Protein AF-A0AAU9IP57-F1 (afdb_monomer)

Foldseek 3Di:
DDDDDPPPVPPPPPDDDQQDAGPFKGFPQLVVLVVLLVVLPQDDPCNVVLCVQSVDSVSSSVVVRVLSVVLCVQCVPLSVVQVVCVVVVHDSPVSVVSSVVSCVVSPDPSDPDDCPVRMDGD

pLDDT: mean 74.15, std 17.62, range [31.53, 92.19]

Organism: NCBI:txid1481888

Radius of gyration: 16.7 Å; Cα contacts (8 Å, |Δi|>4): 111; chains: 1; bounding box: 40×28×57 Å

Solvent-accessible surface area (backbone atoms only — not comparable to full-atom values): 7163 Å² total; per-residue (Å²): 134,85,78,77,78,79,74,75,79,76,72,70,87,76,69,63,54,90,39,32,49,68,90,58,33,44,43,58,44,69,63,50,37,54,46,49,45,73,62,64,70,59,60,70,98,45,21,67,61,17,45,59,31,39,75,32,66,68,51,26,37,54,59,46,40,58,45,40,53,49,42,43,69,77,29,42,67,38,44,52,52,33,52,55,34,55,75,69,72,54,88,49,62,65,37,46,49,51,30,50,57,43,46,65,74,61,57,55,81,51,58,81,68,79,62,79,85,62,59,42,80,113

Structure (mmCIF, N/CA/C/O backbone):
data_AF-A0AAU9IP57-F1
#
_entry.id   AF-A0AAU9IP57-F1
#
loop_
_atom_site.group_PDB
_atom_site.id
_atom_site.type_symbol
_atom_site.label_atom_id
_atom_site.label_alt_id
_atom_site.label_comp_id
_atom_site.label_asym_id
_atom_site.label_entity_id
_atom_site.label_seq_id
_atom_site.pdbx_PDB_ins_code
_atom_site.Cartn_x
_atom_site.Cartn_y
_atom_site.Cartn_z
_atom_site.occupancy
_atom_site.B_iso_or_equiv
_atom_site.auth_seq_id
_atom_site.auth_comp_id
_atom_site.auth_asym_id
_atom_site.auth_atom_id
_atom_site.pdbx_PDB_model_num
ATOM 1 N N . MET A 1 1 ? 26.174 17.037 -36.687 1.00 37.00 1 MET A N 1
ATOM 2 C CA . MET A 1 1 ? 25.735 15.819 -35.975 1.00 37.00 1 MET A CA 1
ATOM 3 C C . MET A 1 1 ? 24.764 16.263 -34.904 1.00 37.00 1 MET A C 1
ATOM 5 O O . MET A 1 1 ? 25.157 17.016 -34.025 1.00 37.00 1 MET A O 1
ATOM 9 N N . LEU A 1 2 ? 23.490 15.918 -35.075 1.00 31.53 2 LEU A N 1
ATOM 10 C CA . LEU A 1 2 ? 22.419 16.229 -34.134 1.00 31.53 2 LEU A CA 1
ATOM 11 C C . LEU A 1 2 ? 22.577 15.309 -32.921 1.00 31.53 2 LEU A C 1
ATOM 13 O O . LEU A 1 2 ? 22.454 14.094 -33.060 1.00 31.53 2 LEU A O 1
ATOM 17 N N . PHE A 1 3 ? 22.896 15.880 -31.761 1.00 33.03 3 PHE A N 1
ATOM 18 C CA . PHE A 1 3 ? 22.808 15.164 -30.495 1.00 33.03 3 PHE A CA 1
ATOM 19 C C . PHE A 1 3 ? 21.327 15.021 -30.155 1.00 33.03 3 PHE A C 1
ATOM 21 O O . PHE A 1 3 ? 20.624 16.018 -29.986 1.00 33.03 3 PHE A O 1
ATOM 28 N N . PHE A 1 4 ? 20.856 13.775 -30.133 1.00 33.03 4 PHE A N 1
ATOM 29 C CA . PHE A 1 4 ? 19.531 13.428 -29.651 1.00 33.03 4 PHE A CA 1
ATOM 30 C C . PHE A 1 4 ? 19.397 13.930 -28.214 1.00 33.03 4 PHE A C 1
ATOM 32 O O . PHE A 1 4 ? 20.179 13.565 -27.338 1.00 33.03 4 PHE A O 1
ATOM 39 N N . LEU A 1 5 ? 18.411 14.801 -28.011 1.00 35.47 5 LEU A N 1
ATOM 40 C CA . LEU A 1 5 ? 17.885 15.149 -26.704 1.00 35.47 5 LEU A CA 1
ATOM 41 C C . LEU A 1 5 ? 17.512 13.833 -26.020 1.00 35.47 5 LEU A C 1
ATOM 43 O O . LEU A 1 5 ? 16.595 13.148 -26.470 1.00 35.47 5 LEU A O 1
ATOM 47 N N . ALA A 1 6 ? 18.256 13.462 -24.976 1.00 38.03 6 ALA A N 1
ATOM 48 C CA . ALA A 1 6 ? 17.803 12.468 -24.024 1.00 38.03 6 ALA A CA 1
ATOM 49 C C . ALA A 1 6 ? 16.495 13.013 -23.453 1.00 38.03 6 ALA A C 1
ATOM 51 O O . ALA A 1 6 ? 16.495 13.944 -22.646 1.00 38.03 6 ALA A O 1
ATOM 52 N N . GLY A 1 7 ? 15.383 12.506 -23.979 1.00 34.69 7 GLY A N 1
ATOM 53 C CA . GLY A 1 7 ? 14.069 12.742 -23.429 1.00 34.69 7 GLY A CA 1
ATOM 54 C C . GLY A 1 7 ? 14.085 12.159 -22.032 1.00 34.69 7 GLY A C 1
ATOM 55 O O . GLY A 1 7 ? 13.867 10.968 -21.850 1.00 34.69 7 GLY A O 1
ATOM 56 N N . MET A 1 8 ? 14.381 12.997 -21.041 1.00 36.06 8 MET A N 1
ATOM 57 C CA . MET A 1 8 ? 13.822 12.787 -19.723 1.00 36.06 8 MET A CA 1
ATOM 58 C C . MET A 1 8 ? 12.319 12.788 -19.959 1.00 36.06 8 MET A C 1
ATOM 60 O O . MET A 1 8 ? 11.723 13.849 -20.154 1.00 36.06 8 MET A O 1
ATOM 64 N N . ASN A 1 9 ? 11.733 11.597 -20.051 1.00 37.16 9 ASN A N 1
ATOM 65 C CA . ASN A 1 9 ? 10.297 11.422 -20.000 1.00 37.16 9 ASN A CA 1
ATOM 66 C C . ASN A 1 9 ? 9.876 11.831 -18.587 1.00 37.16 9 ASN A C 1
ATOM 68 O O . ASN A 1 9 ? 9.712 11.001 -17.699 1.00 37.16 9 ASN A O 1
ATOM 72 N N . PHE A 1 10 ? 9.782 13.144 -18.377 1.00 34.97 10 PHE A N 1
ATOM 73 C CA . PHE A 1 10 ? 9.064 13.755 -17.276 1.00 34.97 10 PHE A CA 1
ATOM 74 C C . PHE A 1 10 ? 7.596 13.395 -17.504 1.00 34.97 10 PHE A C 1
ATOM 76 O O . PHE A 1 10 ? 6.826 14.146 -18.106 1.00 34.97 10 PHE A O 1
ATOM 83 N N . HIS A 1 11 ? 7.230 12.183 -17.098 1.00 39.59 11 HIS A N 1
ATOM 84 C CA . HIS A 1 11 ? 5.844 11.829 -16.895 1.00 39.59 11 HIS A CA 1
ATOM 85 C C . HIS A 1 11 ? 5.396 12.654 -15.697 1.00 39.59 11 HIS A C 1
ATOM 87 O O . HIS A 1 11 ? 5.738 12.355 -14.561 1.00 39.59 11 HIS A O 1
ATOM 93 N N . LEU A 1 12 ? 4.701 13.758 -15.973 1.00 35.22 12 LEU A N 1
ATOM 94 C CA . LEU A 1 12 ? 3.915 14.453 -14.958 1.00 35.22 12 LEU A CA 1
ATOM 95 C C . LEU A 1 12 ? 3.063 13.395 -14.232 1.00 35.22 12 LEU A C 1
ATOM 97 O O . LEU A 1 12 ? 2.478 12.565 -14.937 1.00 35.22 12 LEU A O 1
ATOM 101 N N . PRO A 1 13 ? 2.953 13.407 -12.892 1.00 40.31 13 PRO A N 1
ATOM 102 C CA . PRO A 1 13 ? 2.048 12.511 -12.188 1.00 40.31 13 PRO A CA 1
ATOM 103 C C . PRO A 1 13 ? 0.623 12.927 -12.563 1.00 40.31 13 PRO A C 1
ATOM 105 O O . PRO A 1 13 ? 0.051 13.866 -12.010 1.00 40.31 13 PRO A O 1
ATOM 108 N N . LYS A 1 14 ? 0.063 12.295 -13.598 1.00 39.94 14 LYS A N 1
ATOM 109 C CA . LYS A 1 14 ? -1.350 12.418 -13.936 1.00 39.94 14 LYS A CA 1
ATOM 110 C C . LYS A 1 14 ? -2.088 11.530 -12.956 1.00 39.94 14 LYS A C 1
ATOM 112 O O . LYS A 1 14 ? -2.248 10.351 -13.239 1.00 39.94 14 LYS A O 1
ATOM 117 N N . GLU A 1 15 ? -2.465 12.134 -11.831 1.00 40.41 15 GLU A N 1
ATOM 118 C CA . GLU A 1 15 ? -3.508 11.690 -10.901 1.00 40.41 15 GLU A CA 1
ATOM 119 C C . GLU A 1 15 ? -3.607 10.163 -10.821 1.00 40.41 15 GLU A C 1
ATOM 121 O O . GLU A 1 15 ? -4.403 9.545 -11.538 1.00 40.41 15 GLU A O 1
ATOM 126 N N . ALA A 1 16 ? -2.775 9.558 -9.962 1.00 42.69 16 ALA A N 1
ATOM 127 C CA . ALA A 1 16 ? -3.068 8.220 -9.470 1.00 42.69 16 ALA A CA 1
ATOM 128 C C . ALA A 1 16 ? -4.550 8.215 -9.072 1.00 42.69 16 ALA A C 1
ATOM 130 O O . ALA A 1 16 ? -5.015 9.087 -8.340 1.00 42.69 16 ALA A O 1
ATOM 131 N N . ARG A 1 17 ? -5.325 7.315 -9.675 1.00 49.53 17 ARG A N 1
ATOM 132 C CA . ARG A 1 17 ? -6.708 7.106 -9.243 1.00 49.53 17 ARG A CA 1
ATOM 133 C C . ARG A 1 17 ? -6.656 6.409 -7.881 1.00 49.53 17 ARG A C 1
ATOM 135 O O . ARG A 1 17 ? -5.69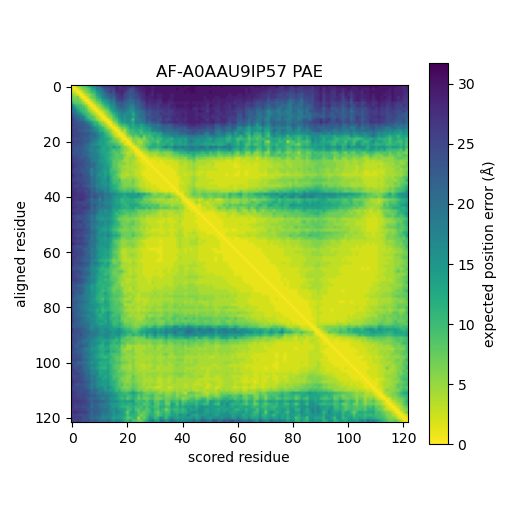3 5.674 -7.648 1.00 49.53 17 ARG A O 1
ATOM 142 N N . GLU A 1 18 ? -7.676 6.607 -7.048 1.00 51.66 18 GLU A N 1
ATOM 143 C CA . GLU A 1 18 ? -7.903 5.836 -5.808 1.00 51.66 18 GLU A CA 1
ATOM 144 C C . GLU A 1 18 ? -7.496 4.361 -6.006 1.00 51.66 18 GLU A C 1
ATOM 146 O O . GLU A 1 18 ? -7.799 3.751 -7.047 1.00 51.66 18 GLU A O 1
ATOM 151 N N . GLY A 1 19 ? -6.709 3.820 -5.074 1.00 52.53 19 GLY A N 1
ATOM 152 C CA . GLY A 1 19 ? -6.177 2.459 -5.172 1.00 52.53 19 GLY A CA 1
ATOM 153 C C . GLY A 1 19 ? -5.141 2.185 -6.281 1.00 52.53 19 GLY A C 1
ATOM 154 O O . GLY A 1 19 ? -5.082 1.058 -6.786 1.00 52.53 19 GLY A O 1
ATOM 155 N N . SER A 1 20 ? -4.295 3.138 -6.700 1.00 60.12 20 SER A N 1
ATOM 156 C CA . SER A 1 20 ? -3.203 2.859 -7.661 1.00 60.12 20 SER A CA 1
ATOM 157 C C . SER A 1 20 ? -1.821 3.338 -7.216 1.00 60.12 20 SER A C 1
ATOM 159 O O . SER A 1 20 ? -1.670 4.442 -6.706 1.00 60.12 20 SER A O 1
ATOM 161 N N . LEU A 1 21 ? -0.798 2.503 -7.431 1.00 61.84 21 LEU A N 1
ATOM 162 C CA . LEU A 1 21 ? 0.602 2.906 -7.311 1.00 61.84 21 LEU A CA 1
ATOM 163 C C . LEU A 1 21 ? 1.206 3.050 -8.704 1.00 61.84 21 LEU A C 1
ATOM 165 O O . LEU A 1 21 ? 1.196 2.088 -9.476 1.00 61.84 21 LEU A O 1
ATOM 169 N N . GLY A 1 22 ? 1.764 4.227 -8.985 1.00 59.91 22 GLY A N 1
ATOM 170 C CA . GLY A 1 22 ? 2.286 4.537 -10.308 1.00 59.91 22 GLY A CA 1
ATOM 171 C C . GLY A 1 22 ? 1.215 4.319 -11.379 1.00 59.91 22 GLY A C 1
ATOM 172 O O . GLY A 1 22 ? 0.029 4.583 -11.159 1.00 59.91 22 GLY A O 1
ATOM 173 N N . TYR A 1 23 ? 1.620 3.817 -12.542 1.00 58.62 23 TYR A N 1
ATOM 174 C CA . TYR A 1 23 ? 0.715 3.504 -13.651 1.00 58.62 23 TYR A CA 1
ATOM 175 C C . TYR A 1 23 ? 0.430 2.000 -13.802 1.00 58.62 23 TYR A C 1
ATOM 177 O O . TYR A 1 23 ? -0.621 1.628 -14.342 1.00 58.62 23 TYR A O 1
ATOM 185 N N . GLY A 1 24 ? 1.328 1.138 -13.319 1.00 59.31 24 GLY A N 1
ATOM 186 C CA . GLY A 1 24 ? 1.326 -0.307 -13.563 1.00 59.31 24 GLY A CA 1
ATOM 187 C C . GLY A 1 24 ? 0.618 -1.152 -12.502 1.00 59.31 24 GLY A C 1
ATOM 188 O O . GLY A 1 24 ? 0.326 -2.324 -12.751 1.00 59.31 24 GLY A O 1
ATOM 189 N N . TYR A 1 25 ? 0.300 -0.581 -11.336 1.00 66.50 25 TYR A N 1
ATOM 190 C CA . TYR A 1 25 ? -0.218 -1.344 -10.200 1.00 66.50 25 TYR A CA 1
ATOM 191 C C . TYR A 1 25 ? -1.513 -0.765 -9.642 1.00 66.50 25 TYR A C 1
ATOM 193 O O . TYR A 1 25 ? -1.641 0.429 -9.384 1.00 66.50 25 TYR A O 1
ATOM 201 N N . THR A 1 26 ? -2.487 -1.644 -9.410 1.00 69.25 26 THR A N 1
ATOM 202 C CA . THR A 1 26 ? -3.694 -1.318 -8.637 1.00 69.25 26 THR A CA 1
ATOM 203 C C . THR A 1 26 ? -3.759 -2.145 -7.373 1.00 69.25 26 THR A C 1
ATOM 205 O O . THR A 1 26 ? -3.572 -3.367 -7.408 1.00 69.25 26 THR A O 1
ATOM 208 N N . LEU A 1 27 ? -4.076 -1.477 -6.271 1.00 74.19 27 LEU A N 1
ATOM 209 C CA . LEU A 1 27 ? -4.497 -2.094 -5.032 1.00 74.19 27 LEU A CA 1
ATOM 210 C C . LEU A 1 27 ? -6.027 -2.114 -4.999 1.00 74.19 27 LEU A C 1
ATOM 212 O O . LEU A 1 27 ? -6.685 -1.089 -5.089 1.00 74.19 27 LEU A O 1
ATOM 216 N N . ASP A 1 28 ? -6.594 -3.307 -4.864 1.00 80.06 28 ASP A N 1
ATOM 217 C CA . ASP A 1 28 ? -8.003 -3.468 -4.504 1.00 80.06 28 ASP A CA 1
ATOM 218 C C . ASP A 1 28 ? -8.118 -3.242 -2.990 1.00 80.06 28 ASP A C 1
ATOM 220 O O . ASP A 1 28 ? -7.799 -4.132 -2.192 1.00 80.06 28 ASP A O 1
ATOM 224 N N . GLU A 1 29 ? -8.470 -2.018 -2.605 1.00 82.06 29 GLU A N 1
ATOM 225 C CA . GLU A 1 29 ? -8.443 -1.546 -1.218 1.00 82.06 29 GLU A CA 1
ATOM 226 C C . GLU A 1 29 ? -9.487 -2.233 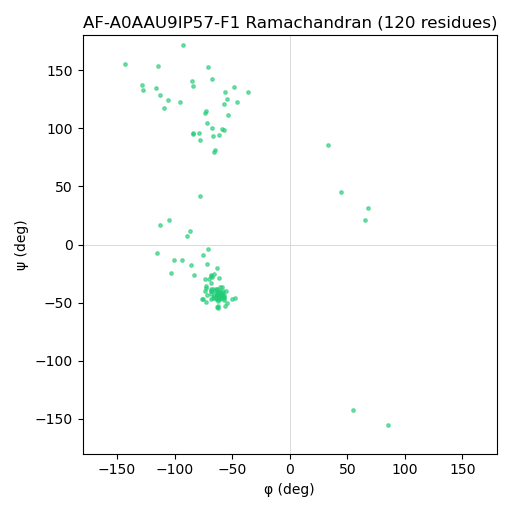-0.351 1.00 82.06 29 GLU A C 1
ATOM 228 O O . GLU A 1 29 ? -9.167 -2.665 0.754 1.00 82.06 29 GLU A O 1
ATOM 233 N N . GLU A 1 30 ? -10.696 -2.459 -0.870 1.00 83.75 30 GLU A N 1
ATOM 234 C CA . GLU A 1 30 ? -11.717 -3.248 -0.177 1.00 83.75 30 GLU A CA 1
ATOM 235 C C . GLU A 1 30 ? -11.196 -4.652 0.142 1.00 83.75 30 GLU A C 1
ATOM 237 O O . GLU A 1 30 ? -11.332 -5.164 1.261 1.00 83.75 30 GLU A O 1
ATOM 242 N N . LYS A 1 31 ? -10.552 -5.302 -0.832 1.00 83.94 31 LYS A N 1
ATOM 243 C CA .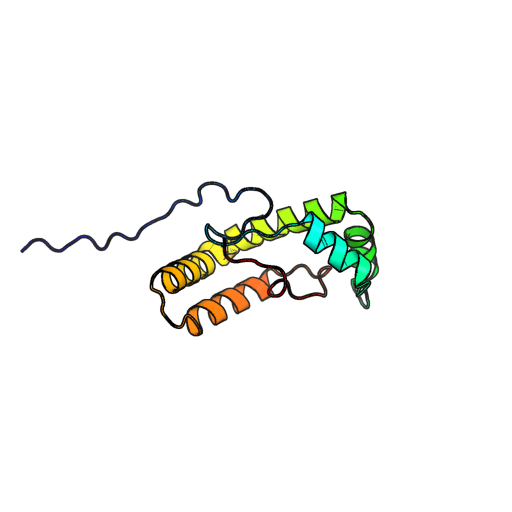 LYS A 1 31 ? -9.978 -6.633 -0.631 1.00 83.94 31 LYS A CA 1
ATOM 244 C C . LYS A 1 31 ? -8.795 -6.611 0.326 1.00 83.94 31 LYS A C 1
ATOM 246 O O . LYS A 1 31 ? -8.637 -7.555 1.108 1.00 83.94 31 LYS A O 1
ATOM 251 N N . PHE A 1 32 ? -7.960 -5.582 0.261 1.00 84.56 32 PHE A N 1
ATOM 252 C CA . PHE A 1 32 ? -6.847 -5.378 1.178 1.00 8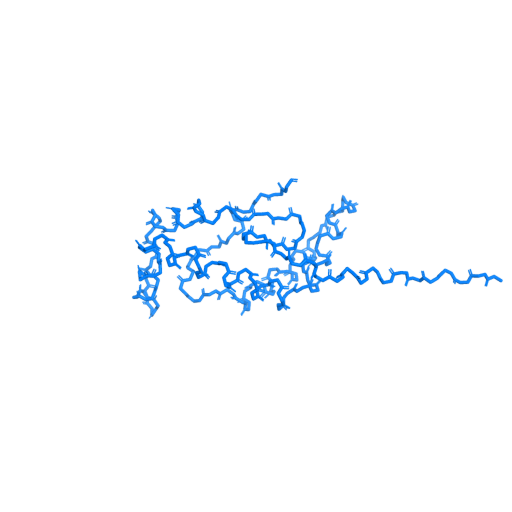4.56 32 PHE A CA 1
ATOM 253 C C . PHE A 1 32 ? -7.348 -5.204 2.616 1.00 84.56 32 PHE A C 1
ATOM 255 O O . PHE A 1 32 ? -6.981 -5.989 3.494 1.00 84.56 32 PHE A O 1
ATOM 262 N N . CYS A 1 33 ? -8.284 -4.286 2.833 1.00 87.06 33 CYS A N 1
ATOM 263 C CA . CYS A 1 33 ? -8.916 -4.017 4.118 1.00 87.06 33 CYS A CA 1
ATOM 264 C C . CYS A 1 33 ? -9.688 -5.221 4.665 1.00 87.06 33 CYS A C 1
ATOM 266 O O . CYS A 1 33 ? -9.530 -5.581 5.834 1.00 87.06 33 CYS A O 1
ATOM 268 N N . SER A 1 34 ? -10.416 -5.959 3.818 1.00 86.56 34 SER A N 1
ATOM 269 C CA . SER A 1 34 ? -11.060 -7.221 4.215 1.00 86.56 34 SER A CA 1
ATOM 270 C C . SER A 1 34 ? -10.050 -8.253 4.724 1.00 86.56 34 SER A C 1
ATOM 272 O O . SER A 1 34 ? -10.334 -9.015 5.655 1.00 86.56 34 SER A O 1
ATOM 274 N N . LYS A 1 35 ? -8.854 -8.311 4.128 1.00 83.00 35 LYS A N 1
ATOM 275 C CA . LYS A 1 35 ? -7.791 -9.205 4.596 1.00 83.00 35 LYS A CA 1
ATOM 276 C C . LYS A 1 35 ? -7.152 -8.714 5.887 1.00 83.00 35 LYS A C 1
ATOM 278 O O . LYS A 1 35 ? -6.897 -9.549 6.753 1.00 83.00 35 LYS A O 1
ATOM 283 N N . LEU A 1 36 ? -6.930 -7.410 6.040 1.00 83.50 36 LEU A N 1
ATOM 284 C CA . LEU A 1 36 ? -6.437 -6.825 7.289 1.00 83.50 36 LEU A CA 1
ATOM 285 C C . LEU A 1 36 ? -7.370 -7.151 8.462 1.00 83.50 36 LEU A C 1
ATOM 287 O O . LEU A 1 36 ? -6.908 -7.675 9.478 1.00 83.50 36 LEU A O 1
ATOM 291 N N . GLN A 1 37 ? -8.679 -6.958 8.272 1.00 85.00 37 GLN A N 1
ATOM 292 C CA . GLN A 1 37 ? -9.722 -7.318 9.238 1.00 85.00 37 GLN A CA 1
ATOM 293 C C . GLN A 1 37 ? -9.650 -8.788 9.649 1.00 85.00 37 GLN A C 1
ATOM 295 O O . GLN A 1 37 ? -9.617 -9.118 10.832 1.00 85.00 37 GLN A O 1
ATOM 300 N N . LYS A 1 38 ? -9.584 -9.692 8.665 1.00 82.19 38 LYS A N 1
ATOM 301 C CA . LYS A 1 38 ? -9.529 -11.142 8.912 1.00 82.19 38 LYS A CA 1
ATOM 302 C C . LYS A 1 38 ? -8.226 -11.585 9.565 1.00 82.19 38 LYS A C 1
ATOM 304 O O . LYS A 1 38 ? -8.226 -12.554 10.317 1.00 82.19 38 LYS A O 1
ATOM 309 N N . ALA A 1 39 ? -7.118 -10.916 9.255 1.00 78.62 39 ALA A N 1
ATOM 310 C CA . ALA A 1 39 ? -5.815 -11.249 9.808 1.00 78.62 39 ALA A CA 1
ATOM 311 C C . ALA A 1 39 ? -5.720 -10.896 11.300 1.00 78.62 39 ALA A C 1
ATOM 313 O O . ALA A 1 39 ? -4.982 -11.572 12.013 1.00 78.62 39 ALA A O 1
ATOM 314 N N . ASN A 1 40 ? -6.447 -9.863 11.754 1.00 68.81 40 ASN A N 1
ATOM 315 C CA . ASN A 1 40 ? -6.487 -9.393 13.144 1.00 68.81 40 ASN A CA 1
ATOM 316 C C . ASN A 1 40 ? -5.086 -9.306 13.786 1.00 68.81 40 ASN A C 1
ATOM 318 O O . ASN A 1 40 ? -4.844 -9.777 14.896 1.00 68.81 40 ASN A O 1
ATOM 322 N N . LYS A 1 41 ? -4.129 -8.742 13.041 1.00 75.31 41 LYS A N 1
ATOM 323 C CA . LYS A 1 41 ? -2.715 -8.658 13.443 1.00 75.31 41 LYS A CA 1
ATOM 324 C C . LYS A 1 41 ? -2.399 -7.428 14.301 1.00 75.31 41 LYS A C 1
ATOM 326 O O . LYS A 1 41 ? -1.231 -7.132 14.507 1.00 75.31 41 LYS A O 1
ATOM 331 N N . CYS A 1 42 ? -3.406 -6.707 14.790 1.00 82.44 42 CYS A N 1
ATOM 332 C CA . CYS A 1 42 ? -3.208 -5.505 15.592 1.00 82.44 42 CYS A CA 1
ATOM 333 C C . CYS A 1 42 ? -2.679 -5.856 16.986 1.00 82.44 42 CYS A C 1
ATOM 335 O O . CYS A 1 42 ? -3.432 -6.319 17.840 1.00 82.44 42 CYS A O 1
ATOM 337 N N . GLN A 1 43 ? -1.389 -5.617 17.214 1.00 78.56 43 GLN A N 1
ATOM 338 C CA . GLN A 1 43 ? -0.724 -5.848 18.499 1.00 78.56 43 GLN A CA 1
ATOM 339 C C . GLN A 1 43 ? 0.334 -4.773 18.791 1.00 78.56 43 GLN A C 1
ATOM 341 O O . GLN A 1 43 ? 0.890 -4.160 17.879 1.00 78.56 43 GLN A O 1
ATOM 346 N N . GLY A 1 44 ? 0.648 -4.553 20.067 1.00 82.25 44 GLY A N 1
ATOM 347 C CA . GLY A 1 44 ? 1.735 -3.664 20.485 1.00 82.25 44 GLY A CA 1
ATOM 348 C C . GLY A 1 44 ? 1.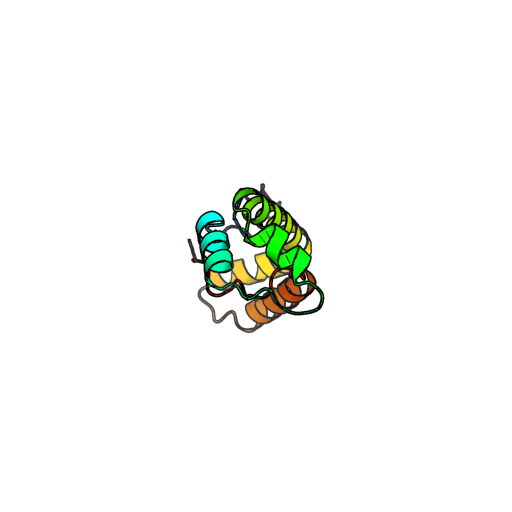339 -2.188 20.590 1.00 82.25 44 GLY A C 1
ATOM 349 O O . GLY A 1 44 ? 0.185 -1.848 20.824 1.00 82.25 44 GLY A O 1
ATOM 350 N N . VAL A 1 45 ? 2.317 -1.287 20.453 1.00 82.69 45 VAL A N 1
ATOM 351 C CA . VAL A 1 45 ? 2.163 0.145 20.799 1.00 82.69 45 VAL A CA 1
ATOM 352 C C . VAL A 1 45 ? 1.081 0.857 19.971 1.00 82.69 45 VAL A C 1
ATOM 354 O O . VAL A 1 45 ? 0.444 1.778 20.471 1.00 82.69 45 VAL A O 1
ATOM 357 N N . TYR A 1 46 ? 0.832 0.398 18.741 1.00 84.44 46 TYR A N 1
ATOM 358 C CA . TYR A 1 46 ? -0.171 0.955 17.822 1.00 84.44 46 TYR A CA 1
ATOM 359 C C . TYR A 1 46 ? -1.431 0.078 17.706 1.00 84.44 46 TYR A C 1
ATOM 361 O O . TYR A 1 46 ? -2.164 0.162 16.725 1.00 84.44 46 TYR A O 1
ATOM 369 N N . GLU A 1 47 ? -1.692 -0.796 18.686 1.00 86.81 47 GLU A N 1
ATOM 370 C CA . GLU A 1 47 ? -2.822 -1.735 18.655 1.00 86.81 47 GLU A CA 1
ATOM 371 C C . GLU A 1 47 ? -4.181 -1.034 18.554 1.00 86.81 47 GLU A C 1
ATOM 373 O O . GLU A 1 47 ? -5.017 -1.451 17.755 1.00 86.81 47 GLU A O 1
ATOM 378 N N . ASN A 1 48 ? -4.401 0.030 19.331 1.00 88.00 48 ASN A N 1
ATOM 379 C CA . ASN A 1 48 ? -5.682 0.743 19.343 1.00 88.00 48 ASN A CA 1
ATOM 380 C C . ASN A 1 48 ? -5.962 1.435 18.004 1.00 88.00 48 ASN A C 1
ATOM 382 O O . ASN A 1 48 ? -7.055 1.290 17.472 1.00 88.00 48 ASN A O 1
ATOM 386 N N . GLU A 1 49 ? -4.963 2.118 17.445 1.00 88.44 49 GLU A N 1
ATOM 387 C CA . GLU A 1 49 ? -5.048 2.780 16.137 1.00 88.44 49 GLU A CA 1
ATOM 388 C C . GLU A 1 49 ? -5.268 1.755 15.017 1.00 88.44 49 GLU A C 1
ATOM 390 O O . GLU A 1 49 ? -6.179 1.896 14.207 1.00 88.44 49 GLU A O 1
ATOM 395 N N . CYS A 1 50 ? -4.506 0.655 15.029 1.00 89.31 50 CYS A N 1
ATOM 396 C CA . CYS A 1 50 ? -4.699 -0.450 14.095 1.00 89.31 50 CYS A CA 1
ATOM 397 C C . CYS A 1 50 ? -6.117 -1.019 14.183 1.00 89.31 50 CYS A C 1
ATOM 399 O O . CYS A 1 50 ? -6.751 -1.213 13.152 1.00 89.31 50 CYS A O 1
ATOM 401 N N . LYS A 1 51 ? -6.652 -1.267 15.385 1.00 88.81 51 LYS A N 1
ATOM 402 C CA . LYS A 1 51 ? -8.023 -1.773 15.552 1.00 88.81 51 LYS A CA 1
ATOM 403 C C . LYS A 1 51 ? -9.067 -0.763 15.104 1.00 88.81 51 LYS A C 1
ATOM 405 O O . LYS A 1 51 ? -10.064 -1.169 14.521 1.00 88.81 51 LYS A O 1
ATOM 410 N N . GLU A 1 52 ? -8.869 0.516 15.391 1.00 90.56 52 GLU A N 1
ATOM 411 C CA . GLU A 1 52 ? -9.800 1.561 14.976 1.00 90.56 52 GLU A CA 1
ATOM 412 C C . GLU A 1 52 ? -9.894 1.645 13.451 1.00 90.56 52 GLU A C 1
ATOM 414 O O . GLU A 1 52 ? -10.999 1.678 12.915 1.00 90.56 52 GLU A O 1
ATOM 419 N N . ILE A 1 53 ? -8.747 1.639 12.770 1.00 89.06 53 ILE A N 1
ATOM 420 C CA . ILE A 1 53 ? -8.674 1.736 11.312 1.00 89.06 53 ILE A CA 1
ATOM 421 C C . ILE A 1 53 ? -9.134 0.431 10.672 1.00 89.06 53 ILE A C 1
ATOM 423 O O . ILE A 1 53 ? -9.976 0.448 9.789 1.00 89.06 53 ILE A O 1
ATOM 427 N N . THR A 1 54 ? -8.614 -0.717 11.114 1.00 87.69 54 THR A N 1
ATOM 428 C CA . THR A 1 54 ? -8.899 -1.989 10.438 1.00 87.69 54 THR A CA 1
ATOM 429 C C . THR A 1 54 ? -10.319 -2.482 10.686 1.00 87.69 54 THR A C 1
ATOM 431 O O . THR A 1 54 ? -10.900 -3.018 9.756 1.00 87.69 54 THR A O 1
ATOM 434 N N . ASN A 1 55 ? -10.928 -2.295 11.864 1.00 89.00 55 ASN A N 1
ATOM 435 C CA . ASN A 1 55 ? -12.282 -2.818 12.129 1.00 89.00 55 ASN A CA 1
ATOM 436 C C . ASN A 1 55 ? -13.399 -2.075 11.381 1.00 89.00 55 ASN A C 1
ATOM 438 O O . ASN A 1 55 ? -14.510 -2.596 11.286 1.00 89.00 55 ASN A O 1
ATOM 442 N N . ASP A 1 56 ? -13.116 -0.884 10.867 1.00 92.19 56 ASP A N 1
ATOM 443 C CA . ASP A 1 56 ? -14.044 -0.073 10.091 1.00 92.19 56 ASP A CA 1
ATOM 444 C C . ASP A 1 56 ? -13.587 -0.065 8.627 1.00 92.19 56 ASP A C 1
ATOM 446 O O . ASP A 1 56 ? -12.480 0.360 8.307 1.00 92.19 56 ASP A O 1
ATOM 450 N N . MET A 1 57 ? -14.423 -0.597 7.732 1.00 89.25 57 MET A N 1
ATOM 451 C CA . MET A 1 57 ? -14.049 -0.757 6.325 1.00 89.25 57 MET A CA 1
ATOM 452 C C . MET A 1 57 ? -13.796 0.590 5.644 1.00 89.25 57 MET A C 1
ATOM 454 O O . MET A 1 57 ? -12.815 0.725 4.921 1.00 89.25 57 MET A O 1
ATOM 458 N N . GLU A 1 58 ? -14.648 1.581 5.895 1.00 89.06 58 GLU A N 1
ATOM 459 C CA . GLU A 1 58 ? -14.545 2.897 5.263 1.00 89.06 58 GLU A CA 1
ATOM 460 C C . GLU A 1 58 ? -13.303 3.635 5.767 1.00 89.06 58 GLU A C 1
ATOM 462 O O . GLU A 1 58 ? -12.530 4.169 4.975 1.00 89.06 58 GLU A O 1
ATOM 467 N N . LYS A 1 59 ? -13.037 3.580 7.081 1.00 89.94 59 LYS A N 1
ATOM 468 C CA . LYS A 1 59 ? -11.796 4.140 7.640 1.00 89.94 59 LYS A CA 1
ATOM 469 C C . LYS A 1 59 ? -10.554 3.454 7.092 1.00 89.94 59 LYS A C 1
ATOM 471 O O . LYS A 1 59 ? -9.562 4.129 6.838 1.00 89.94 59 LYS A O 1
ATOM 476 N N . CYS A 1 60 ? -10.587 2.131 6.940 1.00 90.12 60 CYS A N 1
ATOM 477 C CA . CYS A 1 60 ? -9.459 1.394 6.393 1.00 90.12 60 CYS A CA 1
ATOM 478 C C . CYS A 1 60 ? -9.162 1.805 4.949 1.00 90.12 60 CYS A C 1
ATOM 480 O O . CYS A 1 60 ? -7.995 2.016 4.626 1.00 90.12 60 CYS A O 1
ATOM 482 N N . ILE A 1 61 ? -10.195 1.927 4.110 1.00 87.38 61 ILE A N 1
ATOM 483 C CA . ILE A 1 61 ? -10.051 2.346 2.710 1.00 87.38 61 ILE A CA 1
ATOM 484 C C . ILE A 1 61 ? -9.474 3.759 2.657 1.00 87.38 61 ILE A C 1
ATOM 486 O O . ILE A 1 61 ? -8.380 3.921 2.137 1.00 87.38 61 ILE A O 1
ATOM 490 N N . ASN A 1 62 ? -10.093 4.729 3.338 1.00 87.06 62 ASN A N 1
ATOM 491 C CA . ASN A 1 62 ? -9.615 6.116 3.348 1.00 87.06 62 ASN A CA 1
ATOM 492 C C . ASN A 1 62 ? -8.164 6.237 3.853 1.00 87.06 62 ASN A C 1
ATOM 494 O O . ASN A 1 62 ? -7.351 6.937 3.260 1.00 87.06 62 ASN A O 1
ATOM 498 N N . ALA A 1 63 ? -7.806 5.525 4.929 1.00 88.75 63 ALA A N 1
ATOM 499 C CA . ALA A 1 63 ? -6.436 5.525 5.449 1.00 88.75 63 ALA A CA 1
ATOM 500 C C . ALA A 1 63 ? -5.438 4.823 4.511 1.00 88.75 63 ALA A C 1
ATOM 502 O O . ALA A 1 63 ? -4.236 5.087 4.576 1.00 88.75 63 ALA A O 1
ATOM 503 N N . THR A 1 64 ? -5.916 3.886 3.689 1.00 86.88 64 THR A N 1
ATOM 504 C CA . THR A 1 64 ? -5.107 3.213 2.671 1.00 86.88 64 THR A CA 1
ATOM 505 C C . THR A 1 64 ? -4.894 4.135 1.475 1.00 86.88 64 THR A C 1
ATOM 507 O O . THR A 1 64 ? -3.740 4.305 1.093 1.00 86.88 64 THR A O 1
ATOM 510 N N . ASP A 1 65 ? -5.945 4.786 0.974 1.00 84.12 65 ASP A N 1
ATOM 511 C CA . ASP A 1 65 ? -5.890 5.776 -0.109 1.00 84.12 65 ASP A CA 1
ATOM 512 C C . ASP A 1 65 ? -4.932 6.925 0.237 1.00 84.12 65 ASP A C 1
ATOM 514 O O . ASP A 1 65 ? -3.975 7.180 -0.493 1.00 84.12 65 ASP A O 1
ATOM 518 N N . GLU A 1 66 ? -5.105 7.557 1.407 1.00 85.31 66 GL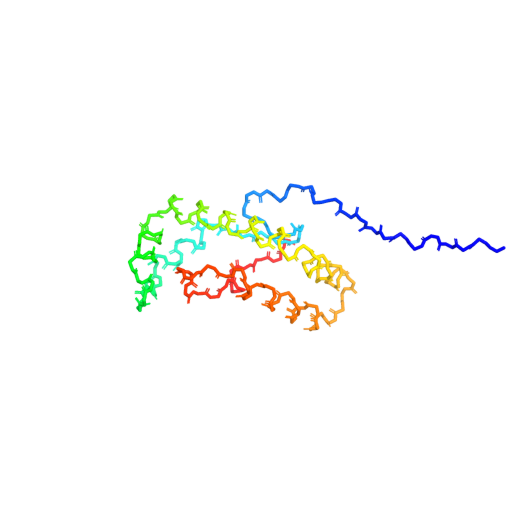U A N 1
ATOM 519 C CA . GLU A 1 66 ? -4.224 8.641 1.874 1.00 85.31 66 GLU A CA 1
ATOM 520 C C . GLU A 1 66 ? -2.752 8.206 1.899 1.00 85.31 66 GLU A C 1
ATOM 522 O O . GLU A 1 66 ? -1.842 8.956 1.533 1.00 85.31 66 GLU A O 1
ATOM 527 N N . TRP A 1 67 ? -2.502 6.968 2.322 1.00 87.19 67 TRP A N 1
ATOM 528 C CA . TRP A 1 67 ? -1.156 6.428 2.351 1.00 87.19 67 TRP A CA 1
ATOM 529 C C . TRP A 1 67 ? -0.617 6.099 0.951 1.00 87.19 67 TRP A C 1
ATOM 531 O O . TRP A 1 67 ? 0.570 6.317 0.703 1.00 87.19 67 TRP A O 1
ATOM 541 N N . ILE A 1 68 ? -1.444 5.591 0.035 1.00 83.81 68 ILE A N 1
ATOM 542 C CA . ILE A 1 68 ? -1.053 5.371 -1.363 1.00 83.81 68 ILE A CA 1
ATOM 543 C C . ILE A 1 68 ? -0.682 6.700 -2.020 1.00 83.81 68 ILE A C 1
ATOM 545 O O . ILE A 1 68 ? 0.346 6.770 -2.693 1.00 83.81 68 ILE A O 1
ATOM 549 N N . ASP A 1 69 ? -1.454 7.756 -1.783 1.00 82.88 69 ASP A N 1
ATOM 550 C CA . ASP A 1 69 ? -1.156 9.101 -2.275 1.00 82.88 69 ASP A CA 1
ATOM 551 C C . ASP A 1 69 ? 0.188 9.610 -1.747 1.00 82.88 69 ASP A C 1
ATOM 553 O O . ASP A 1 69 ? 1.035 10.090 -2.511 1.00 82.88 69 ASP A O 1
ATOM 557 N N . ASP A 1 70 ? 0.439 9.445 -0.447 1.00 84.50 70 ASP A N 1
ATOM 558 C CA . ASP A 1 70 ? 1.726 9.784 0.154 1.00 84.50 70 ASP A CA 1
ATOM 559 C C . ASP A 1 70 ? 2.871 8.938 -0.405 1.00 84.50 70 ASP A C 1
ATOM 561 O O . ASP A 1 70 ? 3.957 9.461 -0.661 1.00 84.50 70 ASP A O 1
ATOM 565 N N . LEU A 1 71 ? 2.645 7.646 -0.632 1.00 85.44 71 LEU A N 1
ATOM 566 C CA . LEU A 1 71 ? 3.623 6.743 -1.222 1.00 85.44 71 LEU A CA 1
ATOM 567 C C . LEU A 1 71 ? 3.950 7.158 -2.663 1.00 85.44 71 LEU A C 1
ATOM 569 O O . LEU A 1 71 ? 5.127 7.278 -2.993 1.00 85.44 71 LEU A O 1
ATOM 573 N N . ASN A 1 72 ? 2.945 7.450 -3.490 1.00 82.88 72 ASN A N 1
ATOM 574 C CA . ASN A 1 72 ? 3.123 7.942 -4.857 1.00 82.88 72 ASN A CA 1
ATOM 575 C C . ASN A 1 72 ? 3.899 9.257 -4.885 1.00 82.88 72 ASN A C 1
ATOM 577 O O . ASN A 1 72 ? 4.815 9.417 -5.684 1.00 82.88 72 ASN A O 1
ATOM 581 N N . ARG A 1 73 ? 3.572 10.187 -3.987 1.00 84.31 73 ARG A N 1
ATOM 582 C CA . ARG A 1 73 ? 4.217 11.500 -3.924 1.00 84.31 73 ARG A CA 1
ATOM 583 C C . ARG A 1 73 ? 5.651 11.432 -3.403 1.00 84.31 73 ARG A C 1
ATOM 585 O O . ARG A 1 73 ? 6.528 12.116 -3.922 1.00 84.31 73 ARG A O 1
ATOM 592 N N . LEU A 1 74 ? 5.899 10.658 -2.348 1.00 87.06 74 LEU A N 1
ATOM 593 C CA . LEU A 1 74 ? 7.208 10.600 -1.689 1.00 87.06 74 LEU A CA 1
ATOM 594 C C . LEU A 1 74 ? 8.181 9.645 -2.384 1.00 87.06 74 LEU A C 1
ATOM 596 O O . LEU A 1 74 ? 9.390 9.838 -2.268 1.00 87.06 74 LEU A O 1
ATOM 600 N N . CYS A 1 75 ? 7.664 8.634 -3.081 1.00 88.19 75 CYS A N 1
ATOM 601 C CA . CYS A 1 75 ? 8.446 7.610 -3.769 1.00 88.19 75 CYS A CA 1
ATOM 602 C C . CYS A 1 75 ? 8.324 7.686 -5.294 1.00 88.19 75 CYS A C 1
ATOM 604 O O . CYS A 1 75 ? 8.672 6.718 -5.964 1.00 88.19 75 CYS A O 1
ATOM 606 N N . GLU A 1 76 ? 7.840 8.807 -5.845 1.00 86.12 76 GLU A N 1
ATOM 607 C CA . GLU A 1 76 ? 7.578 8.993 -7.281 1.00 86.12 76 GLU A CA 1
ATOM 608 C C . GLU A 1 76 ? 8.759 8.538 -8.148 1.00 86.12 76 GLU A C 1
ATOM 610 O O . GLU A 1 76 ? 8.594 7.805 -9.121 1.00 86.12 76 GLU A O 1
ATOM 615 N N . ASN A 1 77 ? 9.978 8.934 -7.777 1.00 85.94 77 ASN A N 1
ATOM 616 C CA . ASN A 1 77 ? 11.173 8.611 -8.545 1.00 85.94 77 ASN A CA 1
ATOM 617 C C . ASN A 1 77 ? 11.499 7.110 -8.503 1.00 85.94 77 ASN A C 1
ATOM 619 O O . ASN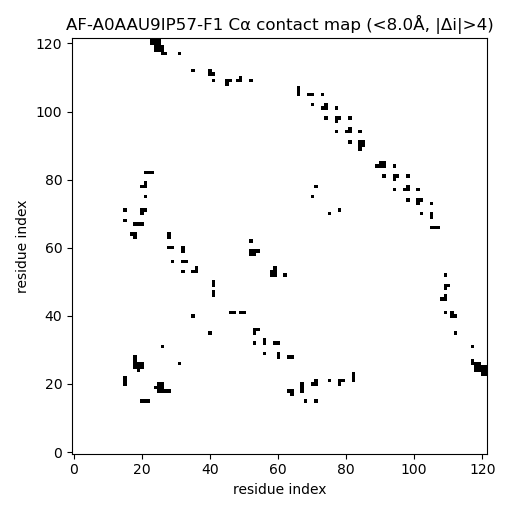 A 1 77 ? 11.766 6.507 -9.540 1.00 85.94 77 ASN A O 1
ATOM 623 N N . GLU A 1 78 ? 11.471 6.494 -7.321 1.00 88.25 78 GLU A N 1
ATOM 624 C CA . GLU A 1 78 ? 11.707 5.061 -7.160 1.00 88.25 78 GLU A CA 1
ATOM 625 C C . GLU A 1 78 ? 10.630 4.215 -7.854 1.00 88.25 78 GLU A C 1
ATOM 627 O O . GLU A 1 78 ? 10.967 3.199 -8.461 1.00 88.25 78 GLU A O 1
ATOM 632 N N . ILE A 1 79 ? 9.365 4.649 -7.808 1.00 84.62 79 ILE A N 1
ATOM 633 C CA . ILE A 1 79 ? 8.241 4.017 -8.512 1.00 84.62 79 ILE A CA 1
ATOM 634 C C . ILE A 1 79 ? 8.472 4.089 -10.020 1.00 84.62 79 ILE A C 1
ATOM 636 O O . ILE A 1 79 ? 8.517 3.051 -10.672 1.00 84.62 79 ILE A O 1
ATOM 640 N N . ASN A 1 80 ? 8.718 5.284 -10.563 1.00 82.75 80 ASN A N 1
ATOM 641 C CA . ASN A 1 80 ? 8.939 5.474 -11.996 1.00 82.75 80 ASN A CA 1
ATOM 642 C C . ASN A 1 80 ? 10.132 4.653 -12.508 1.00 82.75 80 ASN A C 1
ATOM 644 O O . ASN A 1 80 ? 10.064 4.049 -13.576 1.00 82.75 80 ASN A O 1
ATOM 648 N N . ILE A 1 81 ? 11.244 4.617 -11.768 1.00 85.56 81 ILE A N 1
ATOM 649 C CA . ILE A 1 81 ? 12.419 3.816 -12.144 1.00 85.56 81 ILE A CA 1
ATOM 650 C C . ILE A 1 81 ? 12.075 2.321 -12.160 1.00 85.56 81 ILE A C 1
ATOM 652 O O . ILE A 1 81 ? 12.472 1.607 -13.081 1.00 85.56 81 ILE A O 1
ATOM 656 N N . PHE A 1 82 ? 11.334 1.850 -11.156 1.00 84.00 82 PHE A N 1
ATOM 657 C CA . PHE A 1 82 ? 10.922 0.456 -11.075 1.00 84.00 82 PHE A CA 1
ATOM 658 C C . PHE A 1 82 ? 9.960 0.069 -12.204 1.00 84.00 82 PHE A C 1
ATOM 660 O O . PHE A 1 82 ? 10.175 -0.960 -12.838 1.00 84.00 82 PHE A O 1
ATOM 667 N N . GLU A 1 83 ? 8.973 0.909 -12.517 1.00 80.69 83 GLU A N 1
ATOM 668 C CA . GLU A 1 83 ? 8.031 0.680 -13.619 1.00 80.69 83 GLU A CA 1
ATOM 669 C C . GLU A 1 83 ? 8.727 0.638 -14.983 1.00 80.69 83 GLU A C 1
ATOM 671 O O . GLU A 1 83 ? 8.557 -0.333 -15.716 1.00 80.69 83 GLU A O 1
ATOM 676 N N . ASN A 1 84 ? 9.591 1.612 -15.292 1.00 81.69 84 ASN A N 1
ATOM 677 C CA . ASN A 1 84 ? 10.347 1.608 -16.553 1.00 81.69 84 ASN A CA 1
ATOM 678 C C . ASN A 1 84 ? 11.194 0.333 -16.706 1.00 81.69 84 ASN A C 1
ATOM 680 O O . ASN A 1 84 ? 11.273 -0.256 -17.780 1.00 81.69 84 ASN A O 1
ATOM 684 N N . CYS A 1 85 ? 11.810 -0.125 -15.614 1.00 83.50 85 CYS A N 1
ATOM 685 C CA . CYS A 1 85 ? 12.605 -1.345 -15.635 1.00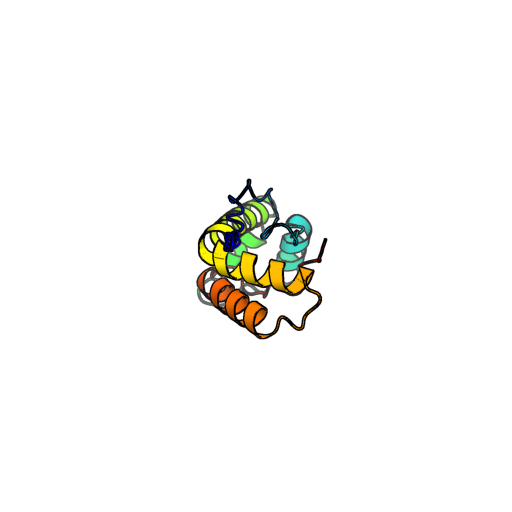 83.50 85 CYS A CA 1
ATOM 686 C C . CYS A 1 85 ? 11.765 -2.594 -15.964 1.00 83.50 85 CYS A C 1
ATOM 688 O O . CYS A 1 85 ? 12.241 -3.500 -16.663 1.00 83.50 85 CYS A O 1
ATOM 690 N N . LEU A 1 86 ? 10.533 -2.655 -15.442 1.00 78.50 86 LEU A N 1
ATOM 691 C CA . LEU A 1 86 ? 9.605 -3.757 -15.693 1.00 78.50 86 LEU A CA 1
ATOM 692 C C . LEU A 1 86 ? 9.142 -3.768 -17.151 1.00 78.50 86 LEU A C 1
ATOM 694 O O . LEU A 1 86 ? 9.098 -4.838 -17.758 1.00 78.50 86 LEU A O 1
ATOM 698 N N . GLU A 1 87 ? 8.878 -2.593 -17.730 1.00 77.94 87 GLU A N 1
ATOM 699 C CA . GLU A 1 87 ? 8.549 -2.449 -19.155 1.00 77.94 87 GLU A CA 1
ATOM 700 C C . GLU A 1 87 ? 9.682 -2.945 -20.067 1.00 77.94 87 GLU A C 1
ATOM 702 O O . GLU A 1 87 ? 9.425 -3.591 -21.085 1.00 77.94 87 GLU A O 1
ATOM 707 N N . ASP A 1 88 ? 10.937 -2.733 -19.666 1.00 77.19 88 ASP A N 1
ATOM 708 C CA . ASP A 1 88 ? 12.122 -3.207 -20.391 1.00 77.19 88 ASP A CA 1
ATOM 709 C C . ASP A 1 88 ? 12.322 -4.739 -20.313 1.00 77.19 88 ASP A C 1
ATOM 711 O O . ASP A 1 88 ? 13.240 -5.288 -20.934 1.00 77.19 88 ASP A O 1
ATOM 715 N N . GLY A 1 89 ? 11.487 -5.462 -19.554 1.00 69.44 89 GLY A N 1
ATOM 716 C CA . GLY A 1 89 ? 11.549 -6.922 -19.413 1.00 69.44 89 GLY A CA 1
ATOM 717 C C . GLY A 1 89 ? 12.829 -7.423 -18.733 1.00 69.44 89 GLY A C 1
ATOM 718 O O . GLY A 1 89 ? 13.233 -8.578 -18.911 1.00 69.44 89 GLY A O 1
ATOM 719 N N . SER A 1 90 ? 13.501 -6.548 -17.983 1.00 76.38 90 SER A N 1
ATOM 720 C CA . SER A 1 90 ? 14.771 -6.828 -17.319 1.00 76.38 90 SER A CA 1
ATOM 721 C C . SER A 1 90 ? 14.575 -7.335 -15.880 1.00 76.38 90 SER A C 1
ATOM 723 O O . SER A 1 90 ? 13.468 -7.380 -15.344 1.00 76.38 90 SER A O 1
ATOM 725 N N . LYS A 1 91 ? 15.657 -7.788 -15.232 1.00 77.06 91 LYS A N 1
ATOM 726 C CA . LYS A 1 91 ? 15.610 -8.203 -13.820 1.00 77.06 91 LYS A CA 1
ATOM 727 C C . LYS A 1 91 ? 15.765 -6.976 -12.919 1.00 77.06 91 LYS A C 1
ATOM 729 O O . LYS A 1 91 ? 16.883 -6.594 -12.595 1.00 77.06 91 LYS A O 1
ATOM 734 N N . CYS A 1 92 ? 14.644 -6.412 -12.486 1.00 82.69 92 CYS A N 1
ATOM 735 C CA . CYS A 1 92 ? 14.560 -5.166 -11.714 1.00 82.69 92 CYS A CA 1
ATOM 736 C C . CYS A 1 92 ? 14.892 -5.302 -10.224 1.00 82.69 92 CYS A C 1
ATOM 738 O O . CYS A 1 92 ? 14.174 -4.790 -9.365 1.00 82.69 92 CYS A O 1
ATOM 740 N N . GLU A 1 93 ? 15.927 -6.066 -9.872 1.00 85.31 93 GLU A N 1
ATOM 741 C CA . GLU A 1 93 ? 16.239 -6.370 -8.469 1.00 85.31 93 GLU A CA 1
ATOM 742 C C . GLU A 1 93 ? 16.681 -5.123 -7.686 1.00 85.31 93 GLU A C 1
ATOM 744 O O . GLU A 1 93 ? 16.296 -4.957 -6.525 1.00 85.31 93 GLU A O 1
ATOM 749 N N . ILE A 1 94 ? 17.450 -4.233 -8.320 1.00 87.69 94 ILE A N 1
ATOM 750 C CA . ILE A 1 94 ? 17.979 -3.011 -7.696 1.00 87.69 94 ILE A CA 1
ATOM 751 C C . ILE A 1 94 ? 16.870 -1.970 -7.555 1.00 87.69 94 ILE A C 1
ATOM 753 O O . ILE A 1 94 ? 16.685 -1.385 -6.490 1.00 87.69 94 ILE A O 1
ATOM 757 N N . GLU A 1 95 ? 16.101 -1.768 -8.615 1.00 86.44 95 GLU A N 1
ATOM 758 C CA . GLU A 1 95 ? 14.993 -0.824 -8.683 1.00 86.44 95 GLU A CA 1
ATOM 759 C C . GLU A 1 95 ? 13.908 -1.218 -7.680 1.00 86.44 95 GLU A C 1
ATOM 761 O O . GLU A 1 95 ? 13.461 -0.389 -6.886 1.00 86.44 95 GLU A O 1
ATOM 766 N N . ARG A 1 96 ? 13.590 -2.518 -7.607 1.00 83.56 96 ARG A N 1
ATOM 767 C CA . ARG A 1 96 ? 12.709 -3.075 -6.578 1.00 83.56 96 ARG A CA 1
ATOM 768 C C . ARG A 1 96 ? 13.249 -2.826 -5.177 1.00 83.56 96 ARG A C 1
ATOM 770 O O . ARG A 1 96 ? 12.478 -2.482 -4.286 1.00 83.56 96 ARG A O 1
ATOM 777 N N . HIS A 1 97 ? 14.550 -3.015 -4.952 1.00 85.44 97 HIS A N 1
ATOM 778 C CA . HIS A 1 97 ? 15.149 -2.747 -3.646 1.00 85.44 97 HIS A CA 1
ATOM 779 C C . HIS A 1 97 ? 14.985 -1.277 -3.251 1.00 85.44 97 HIS A C 1
ATOM 781 O O . HIS A 1 97 ? 14.540 -0.994 -2.140 1.00 85.44 97 HIS A O 1
ATOM 787 N N . ASN A 1 98 ? 15.285 -0.350 -4.161 1.00 85.94 98 ASN A N 1
ATOM 788 C CA . ASN A 1 98 ? 15.154 1.087 -3.919 1.00 85.94 98 ASN A CA 1
ATOM 789 C C . ASN A 1 98 ? 13.701 1.479 -3.626 1.00 85.94 98 ASN A C 1
ATOM 791 O O . ASN A 1 98 ? 13.439 2.199 -2.661 1.00 85.94 98 ASN A O 1
ATOM 795 N N . PHE A 1 99 ? 12.752 0.931 -4.387 1.00 85.88 99 PHE A N 1
ATOM 796 C CA . PHE A 1 99 ? 11.334 1.130 -4.123 1.00 85.88 99 PHE A CA 1
ATOM 797 C C . PHE A 1 99 ? 10.918 0.588 -2.746 1.00 85.88 99 PHE A C 1
ATOM 799 O O . PHE A 1 99 ? 10.280 1.303 -1.975 1.00 85.88 99 PHE A O 1
ATOM 806 N N . ILE A 1 100 ? 11.350 -0.623 -2.374 1.00 85.12 100 ILE A N 1
ATOM 807 C CA . ILE A 1 100 ? 11.085 -1.205 -1.047 1.00 85.12 100 ILE A CA 1
ATOM 808 C C . ILE A 1 100 ? 11.640 -0.316 0.075 1.00 85.12 100 ILE A C 1
ATOM 810 O O . ILE A 1 100 ? 10.966 -0.118 1.086 1.00 85.12 100 ILE A O 1
ATOM 814 N N . GLN A 1 101 ? 12.844 0.242 -0.082 1.00 88.25 101 GLN A N 1
ATOM 815 C CA . GLN A 1 101 ? 13.396 1.178 0.904 1.00 88.25 101 GLN A CA 1
ATOM 816 C C . GLN A 1 101 ? 12.511 2.416 1.053 1.00 88.25 101 GLN A C 1
ATOM 818 O O . GLN A 1 101 ? 12.283 2.877 2.171 1.00 88.25 101 GLN A O 1
ATOM 823 N N . CYS A 1 102 ? 11.978 2.942 -0.053 1.00 88.19 102 CYS A N 1
ATOM 824 C CA . CYS A 1 102 ? 11.063 4.069 0.011 1.00 88.19 102 CYS A CA 1
ATOM 825 C C . CYS A 1 102 ? 9.737 3.709 0.690 1.00 88.19 102 CYS A C 1
ATOM 827 O O . CYS A 1 102 ? 9.335 4.398 1.626 1.00 88.19 102 CYS A O 1
ATOM 829 N N . TYR A 1 103 ? 9.145 2.574 0.317 1.00 87.50 103 TYR A N 1
ATOM 830 C CA . TYR A 1 103 ? 7.954 2.013 0.953 1.00 87.50 103 TYR A CA 1
ATOM 831 C C . TYR A 1 103 ? 8.086 1.924 2.479 1.00 87.50 103 TYR A C 1
ATOM 833 O O . TYR A 1 103 ? 7.197 2.357 3.205 1.00 87.50 103 TYR A O 1
ATOM 841 N N . TRP A 1 104 ? 9.207 1.419 3.002 1.00 86.69 104 TRP A N 1
ATOM 842 C CA . TRP A 1 104 ? 9.384 1.295 4.453 1.00 86.69 104 TRP A CA 1
ATOM 843 C C . TRP A 1 104 ? 9.444 2.639 5.181 1.00 86.69 104 TRP A C 1
ATOM 845 O O . TRP A 1 104 ? 9.102 2.700 6.361 1.00 86.69 104 TRP A O 1
ATOM 855 N N . ARG A 1 105 ? 9.853 3.715 4.497 1.00 87.88 105 ARG A N 1
ATOM 856 C CA . ARG A 1 105 ? 9.844 5.073 5.064 1.00 87.88 105 ARG A CA 1
ATOM 857 C C . ARG A 1 105 ? 8.433 5.646 5.164 1.00 87.88 105 ARG A C 1
ATOM 859 O O . ARG A 1 105 ? 8.192 6.456 6.053 1.00 87.88 105 ARG A O 1
ATOM 866 N N . THR A 1 106 ? 7.530 5.244 4.272 1.00 85.38 106 THR A N 1
ATOM 867 C CA . THR A 1 106 ? 6.154 5.761 4.205 1.00 85.38 106 THR A CA 1
ATOM 868 C C . THR A 1 106 ? 5.130 4.825 4.839 1.00 85.38 106 THR A C 1
ATOM 870 O O . THR A 1 106 ? 4.001 5.241 5.078 1.00 85.38 106 THR A O 1
ATOM 873 N N . LYS A 1 107 ? 5.503 3.571 5.129 1.00 86.44 107 LYS A N 1
ATOM 874 C CA . LYS A 1 107 ? 4.603 2.55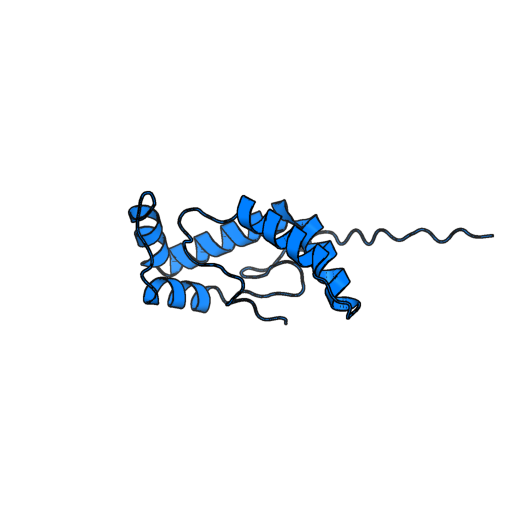7 5.682 1.00 86.44 107 LYS A CA 1
ATOM 875 C C . LYS A 1 107 ? 3.920 3.058 6.966 1.00 86.44 107 LYS A C 1
ATOM 877 O O . LYS A 1 107 ? 4.618 3.400 7.929 1.00 86.44 107 LYS A O 1
ATOM 882 N N . PRO A 1 108 ? 2.577 3.039 7.042 1.00 87.19 108 PRO A N 1
ATOM 883 C CA . PRO A 1 108 ? 1.870 3.504 8.218 1.00 87.19 108 PRO A CA 1
ATOM 884 C C . PRO A 1 108 ? 2.134 2.576 9.395 1.00 87.19 108 PRO A C 1
ATOM 886 O O . PRO A 1 108 ? 2.179 1.354 9.257 1.00 87.19 108 PRO A O 1
ATOM 889 N N . LYS A 1 109 ? 2.258 3.150 10.591 1.00 86.88 109 LYS A N 1
ATOM 890 C CA . LYS A 1 109 ? 2.555 2.377 11.807 1.00 86.88 109 LYS A CA 1
ATOM 891 C C . LYS A 1 109 ? 1.410 1.451 12.216 1.00 86.88 109 LYS A C 1
ATOM 893 O O . LYS A 1 109 ? 1.653 0.408 12.822 1.00 86.88 109 LYS A O 1
ATOM 898 N N . TRP A 1 110 ? 0.179 1.821 11.866 1.00 84.94 110 TRP A N 1
ATOM 899 C CA . TRP A 1 110 ? -1.008 0.993 12.062 1.00 84.94 110 TRP A CA 1
ATOM 900 C C . TRP A 1 110 ? -1.000 -0.248 11.156 1.00 84.94 110 TRP A C 1
ATOM 902 O O . TRP A 1 110 ? -1.556 -1.285 11.518 1.00 84.94 110 TRP A O 1
ATOM 912 N N . MET A 1 111 ? -0.328 -0.178 10.004 1.00 82.94 111 MET A N 1
ATOM 913 C CA . MET A 1 111 ? -0.281 -1.252 9.022 1.00 82.94 111 MET A CA 1
ATOM 914 C C . MET A 1 111 ? 0.805 -2.266 9.395 1.00 82.94 111 MET A C 1
ATOM 916 O O . MET A 1 111 ? 1.979 -2.120 9.067 1.00 82.94 111 MET A O 1
ATOM 920 N N . GLN A 1 112 ? 0.415 -3.345 10.073 1.00 74.50 112 GLN A N 1
ATOM 921 C CA . GLN A 1 112 ? 1.353 -4.388 10.525 1.00 74.50 112 GLN A CA 1
ATOM 922 C C . GLN A 1 112 ? 1.576 -5.515 9.504 1.00 74.50 112 GLN A C 1
ATOM 924 O O . GLN A 1 112 ? 2.219 -6.520 9.808 1.00 74.50 112 GLN A O 1
ATOM 929 N N . THR A 1 113 ? 1.045 -5.375 8.289 1.00 71.69 113 THR A N 1
ATOM 930 C CA . THR A 1 113 ? 1.231 -6.337 7.194 1.00 71.69 113 THR A CA 1
ATOM 931 C C . THR A 1 113 ? 2.012 -5.712 6.052 1.00 71.69 113 THR A C 1
ATOM 933 O O . THR A 1 113 ? 1.957 -4.500 5.862 1.00 71.69 113 THR A O 1
ATOM 936 N N . ASP A 1 114 ? 2.714 -6.532 5.278 1.00 68.94 114 ASP A N 1
ATOM 937 C CA . ASP A 1 114 ? 3.356 -6.077 4.047 1.00 68.94 114 ASP A CA 1
ATOM 938 C C . ASP A 1 114 ? 2.359 -6.105 2.894 1.00 68.94 114 ASP A C 1
ATOM 940 O O . ASP A 1 114 ? 1.528 -7.011 2.799 1.00 68.94 114 ASP A O 1
ATOM 944 N N . ILE A 1 115 ? 2.420 -5.090 2.032 1.00 65.44 115 ILE A N 1
ATOM 945 C CA . ILE A 1 115 ? 1.432 -4.932 0.954 1.00 65.44 115 ILE A CA 1
ATOM 946 C C . ILE A 1 115 ? 1.785 -5.712 -0.303 1.00 65.44 115 ILE A C 1
ATOM 948 O O . ILE A 1 115 ? 0.931 -5.914 -1.159 1.00 65.44 115 ILE A O 1
ATOM 952 N N . PHE A 1 116 ? 3.051 -6.112 -0.429 1.00 60.81 116 PHE A N 1
ATOM 953 C CA . PHE A 1 116 ? 3.591 -6.681 -1.660 1.00 60.81 116 PHE A CA 1
ATOM 954 C C . PHE A 1 116 ? 2.907 -7.999 -2.054 1.00 60.81 116 PHE A C 1
ATOM 956 O O . PHE A 1 116 ? 2.896 -8.344 -3.229 1.00 60.81 116 PHE A O 1
ATOM 963 N N . ASP A 1 117 ? 2.259 -8.682 -1.106 1.00 57.12 117 ASP A N 1
ATOM 964 C CA . ASP A 1 117 ? 1.440 -9.876 -1.360 1.00 57.12 117 ASP A CA 1
ATOM 965 C C . ASP A 1 117 ? 0.064 -9.562 -1.990 1.00 57.12 117 ASP A C 1
ATOM 967 O O . ASP A 1 117 ? -0.687 -10.472 -2.361 1.00 57.12 117 ASP A O 1
ATOM 971 N N . TYR A 1 118 ? -0.319 -8.284 -2.062 1.00 58.16 118 TYR A N 1
ATOM 972 C CA . TYR A 1 118 ? -1.661 -7.839 -2.449 1.00 58.16 118 TYR A CA 1
ATOM 973 C C . TYR A 1 118 ? -1.709 -7.040 -3.742 1.00 58.16 118 TYR A C 1
ATOM 975 O O . TYR A 1 118 ? -2.803 -6.785 -4.246 1.00 58.16 118 TYR A O 1
ATOM 983 N N . TRP A 1 119 ? -0.555 -6.697 -4.300 1.00 63.16 119 TRP A N 1
ATOM 984 C CA . TRP A 1 119 ? -0.485 -6.007 -5.575 1.00 63.16 119 TRP A CA 1
ATOM 985 C C . TRP A 1 119 ? -0.570 -6.982 -6.730 1.00 63.16 119 TRP A C 1
ATOM 987 O O . TRP A 1 119 ? 0.043 -8.050 -6.731 1.00 63.16 119 TRP A O 1
ATOM 997 N N . LYS A 1 120 ? -1.371 -6.598 -7.718 1.00 57.22 120 LYS A N 1
ATOM 998 C CA . LYS A 1 120 ? -1.425 -7.264 -9.009 1.00 57.22 120 LYS A CA 1
ATOM 999 C C . LYS A 1 120 ? -0.873 -6.304 -10.046 1.00 57.22 120 LYS A C 1
ATOM 1001 O O . LYS A 1 120 ? -1.300 -5.153 -10.095 1.00 57.22 120 LYS A O 1
ATOM 1006 N N . GLU A 1 121 ? 0.071 -6.800 -10.832 1.00 54.69 121 GLU A N 1
ATOM 1007 C CA . GLU A 1 121 ? 0.435 -6.193 -12.110 1.00 54.69 121 GLU A CA 1
ATOM 1008 C C . GLU A 1 121 ? -0.838 -6.117 -12.969 1.00 54.69 121 GLU A C 1
ATOM 1010 O O . GLU A 1 121 ? -1.624 -7.076 -12.980 1.00 54.69 121 GLU A O 1
ATOM 1015 N N . LYS A 1 122 ? -1.101 -4.944 -13.554 1.00 53.66 122 LYS A N 1
ATOM 1016 C CA . LYS A 1 122 ? -2.276 -4.704 -14.403 1.00 53.66 122 LYS A CA 1
ATOM 1017 C C . LYS A 1 122 ? -2.241 -5.503 -15.700 1.00 53.66 122 LYS A C 1
ATOM 1019 O O . LYS A 1 122 ? -1.150 -5.641 -16.287 1.00 53.66 122 LYS A O 1
#

Sequence (122 aa):
MLFFLAGMNFHLPKEAREGSLGYGYTLDEEKFCSKLQKANKCQGVYENECKEITNDMEKCINATDEWIDDLNRLCENEINIFENCLEDGSKCEIERHNFIQCYWRTKPKWMQTDIFDYWKEK

Mean predicted aligned error: 9.7 Å

Secondary structure (DSSP, 8-state):
-----------------TTEETTTEE--HHHHHHHHHHHT---STTHHHHHHHHHSHHHHHHHHHHHHHHHHHHSHHHHHHHHHHHHTTS--HHHHHHHHHHHHHH--TT--S-STTT-EE-